Protein AF-A0A7C7KNF6-F1 (afdb_monomer_lite)

Foldseek 3Di:
DDDDDPVVLLVLLLQQQLVQCVVQNPVGRDLVSSCVVVVHDSVSVVVNDVDPVRSNVSSVVVNVVVD

Structure (mmCIF, N/CA/C/O backbone):
data_AF-A0A7C7KNF6-F1
#
_entry.id   AF-A0A7C7KNF6-F1
#
loop_
_atom_site.group_PDB
_atom_site.id
_atom_site.type_symbol
_atom_site.label_atom_id
_atom_site.label_alt_id
_atom_site.label_comp_id
_atom_site.label_asym_id
_atom_site.label_entity_id
_atom_site.label_seq_id
_atom_site.pdbx_PDB_ins_code
_atom_site.Cartn_x
_atom_site.Cartn_y
_atom_site.Cartn_z
_atom_site.occupancy
_atom_site.B_iso_or_equiv
_atom_site.auth_seq_id
_atom_site.auth_comp_id
_atom_site.auth_asym_id
_atom_site.auth_atom_id
_atom_site.pdbx_PDB_model_num
ATOM 1 N N . MET A 1 1 ? 17.049 10.774 -14.028 1.00 51.19 1 MET A N 1
ATOM 2 C CA . MET A 1 1 ? 16.485 10.163 -12.802 1.00 51.19 1 MET A CA 1
ATOM 3 C C . MET A 1 1 ? 17.117 8.794 -12.620 1.00 51.19 1 MET A C 1
ATOM 5 O O . MET A 1 1 ? 17.113 8.025 -13.573 1.00 51.19 1 MET A O 1
ATOM 9 N N . ALA A 1 2 ? 17.714 8.516 -11.459 1.00 68.88 2 ALA A N 1
ATOM 10 C CA . ALA A 1 2 ? 18.338 7.222 -11.183 1.00 68.88 2 ALA A CA 1
ATOM 11 C C . ALA A 1 2 ? 17.283 6.102 -11.194 1.00 68.88 2 ALA A C 1
ATOM 13 O O . ALA A 1 2 ? 16.165 6.283 -10.707 1.00 68.88 2 ALA A O 1
ATOM 14 N N . ARG A 1 3 ? 17.625 4.950 -11.778 1.00 80.31 3 ARG A N 1
ATOM 15 C CA . ARG A 1 3 ? 16.763 3.765 -11.774 1.00 80.31 3 ARG A CA 1
ATOM 16 C C . ARG A 1 3 ? 16.644 3.263 -10.334 1.00 80.31 3 ARG A C 1
ATOM 18 O O . ARG A 1 3 ? 17.643 2.822 -9.778 1.00 80.31 3 ARG A O 1
ATOM 25 N N . LEU A 1 4 ? 15.441 3.306 -9.757 1.00 81.69 4 LEU A N 1
ATOM 26 C CA . LEU A 1 4 ? 15.181 2.689 -8.452 1.00 81.69 4 LEU A CA 1
ATOM 27 C C . LEU A 1 4 ? 15.547 1.202 -8.498 1.00 81.69 4 LEU A C 1
ATOM 29 O O . LEU A 1 4 ? 15.251 0.512 -9.485 1.00 81.69 4 LEU A O 1
ATOM 33 N N . SER A 1 5 ? 16.164 0.701 -7.430 1.00 92.81 5 SER A N 1
ATOM 34 C CA . SER A 1 5 ? 16.327 -0.737 -7.255 1.00 92.81 5 SER A CA 1
ATOM 35 C C . SER A 1 5 ? 14.960 -1.414 -7.123 1.00 92.81 5 SER A C 1
ATOM 37 O O . SER A 1 5 ? 13.937 -0.784 -6.830 1.00 92.81 5 SER A O 1
ATOM 39 N N . ALA A 1 6 ? 14.935 -2.732 -7.321 1.00 91.38 6 ALA A N 1
ATOM 40 C CA . ALA A 1 6 ? 13.718 -3.511 -7.125 1.00 91.38 6 ALA A CA 1
ATOM 41 C C . ALA A 1 6 ? 13.176 -3.374 -5.690 1.00 91.38 6 ALA A C 1
ATOM 43 O O . ALA A 1 6 ? 11.965 -3.291 -5.502 1.00 91.38 6 ALA A O 1
ATOM 44 N N . VAL A 1 7 ? 14.067 -3.281 -4.696 1.00 94.00 7 VAL A N 1
ATOM 45 C CA . VAL A 1 7 ? 13.705 -3.136 -3.280 1.00 94.00 7 VAL A CA 1
ATOM 46 C C . VAL A 1 7 ? 13.053 -1.780 -3.016 1.00 94.00 7 VAL A C 1
ATOM 48 O O . VAL A 1 7 ? 11.975 -1.725 -2.427 1.00 94.00 7 VAL A O 1
ATOM 51 N N . GLU A 1 8 ? 13.649 -0.687 -3.497 1.00 95.00 8 GLU A N 1
ATOM 52 C CA . GLU A 1 8 ? 13.090 0.658 -3.298 1.00 95.00 8 GLU A CA 1
ATOM 53 C C . GLU A 1 8 ? 11.755 0.819 -4.023 1.00 95.00 8 GLU A C 1
ATOM 55 O O . GLU A 1 8 ? 10.817 1.392 -3.469 1.00 95.00 8 GLU A O 1
ATOM 60 N N . ARG A 1 9 ? 11.627 0.258 -5.234 1.00 95.31 9 ARG A N 1
ATOM 61 C CA . ARG A 1 9 ? 10.354 0.276 -5.960 1.00 95.31 9 ARG A CA 1
ATOM 62 C C . ARG A 1 9 ? 9.272 -0.493 -5.210 1.00 95.31 9 ARG A C 1
ATOM 64 O O . ARG A 1 9 ? 8.160 0.013 -5.074 1.00 95.31 9 ARG A O 1
ATOM 71 N N . ARG A 1 10 ? 9.593 -1.687 -4.706 1.00 96.12 10 ARG A N 1
ATOM 72 C CA . ARG A 1 10 ? 8.661 -2.486 -3.906 1.00 96.12 10 ARG A CA 1
ATOM 73 C C . ARG A 1 10 ? 8.222 -1.720 -2.660 1.00 96.12 10 ARG A C 1
ATOM 75 O O . ARG A 1 10 ? 7.026 -1.644 -2.395 1.00 96.12 10 ARG A O 1
ATOM 82 N N . ARG A 1 11 ? 9.161 -1.084 -1.949 1.00 96.38 11 ARG A N 1
ATOM 83 C CA . ARG A 1 11 ? 8.866 -0.247 -0.774 1.00 96.38 11 ARG A CA 1
ATOM 84 C C . ARG A 1 11 ? 7.920 0.903 -1.116 1.00 96.38 11 ARG A C 1
ATOM 86 O O . ARG A 1 11 ? 6.926 1.090 -0.428 1.00 96.38 11 ARG A O 1
ATOM 93 N N . GLN A 1 12 ? 8.189 1.615 -2.209 1.00 96.88 12 GLN A N 1
ATOM 94 C CA . GLN A 1 12 ? 7.363 2.72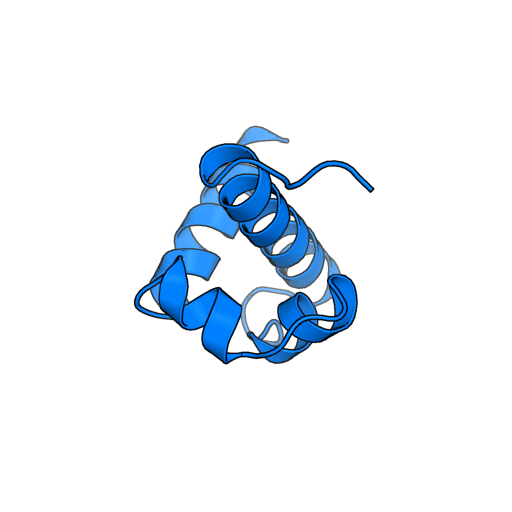9 -2.675 1.00 96.88 12 GLN A CA 1
ATOM 95 C C . GLN A 1 12 ? 5.914 2.299 -2.966 1.00 96.88 12 GLN A C 1
ATOM 97 O O . GLN A 1 12 ? 4.971 3.036 -2.680 1.00 96.88 12 GLN A O 1
ATOM 102 N N . ILE A 1 13 ? 5.729 1.096 -3.520 1.00 97.69 13 ILE A N 1
ATOM 103 C CA . ILE A 1 13 ? 4.403 0.520 -3.770 1.00 97.69 13 ILE A CA 1
ATOM 104 C C . ILE A 1 13 ? 3.667 0.236 -2.457 1.00 97.69 13 ILE A C 1
ATOM 106 O O . ILE A 1 13 ? 2.501 0.614 -2.334 1.00 97.69 13 ILE A O 1
ATOM 110 N N . VAL A 1 14 ? 4.335 -0.384 -1.476 1.00 97.94 14 VAL A N 1
ATOM 111 C CA . VAL A 1 14 ? 3.737 -0.650 -0.155 1.00 97.94 14 VAL A CA 1
ATOM 112 C C . VAL A 1 14 ? 3.370 0.656 0.544 1.00 97.94 14 VAL A C 1
ATOM 114 O O . VAL A 1 14 ? 2.254 0.777 1.030 1.00 97.94 14 VAL A O 1
ATOM 117 N N . GLU A 1 15 ? 4.250 1.659 0.530 1.00 97.94 15 GLU A N 1
ATOM 118 C CA . GLU A 1 15 ? 3.980 2.972 1.129 1.00 97.94 15 GLU A CA 1
ATOM 119 C C . GLU A 1 15 ? 2.751 3.640 0.501 1.00 97.94 15 GLU A C 1
ATOM 121 O O . GLU A 1 15 ? 1.841 4.055 1.215 1.00 97.94 15 GLU A O 1
ATOM 126 N N . ALA A 1 16 ? 2.659 3.676 -0.831 1.00 97.94 16 ALA A N 1
ATOM 127 C CA . ALA A 1 16 ? 1.492 4.236 -1.513 1.00 97.94 16 ALA A CA 1
ATOM 128 C C . ALA A 1 16 ? 0.198 3.450 -1.226 1.00 97.94 16 ALA A C 1
ATOM 130 O O . ALA A 1 16 ? -0.878 4.045 -1.122 1.00 97.94 16 ALA A O 1
ATOM 131 N N . ALA A 1 17 ? 0.284 2.126 -1.073 1.00 97.94 17 ALA A N 1
ATOM 132 C CA . ALA A 1 17 ? -0.845 1.302 -0.653 1.00 97.94 17 ALA A CA 1
ATOM 133 C C . ALA A 1 17 ? -1.257 1.580 0.799 1.00 97.94 17 ALA A C 1
ATOM 135 O O . ALA A 1 17 ? -2.453 1.694 1.067 1.00 97.94 17 ALA A O 1
ATOM 136 N N . THR A 1 18 ? -0.300 1.751 1.714 1.00 98.12 18 THR A N 1
ATOM 137 C CA . THR A 1 18 ? -0.553 2.145 3.107 1.00 98.12 18 THR A CA 1
ATOM 138 C C . THR A 1 18 ? -1.286 3.478 3.165 1.00 98.12 18 THR A C 1
ATOM 140 O O . THR A 1 18 ? -2.345 3.550 3.782 1.00 98.12 18 THR A O 1
ATOM 143 N N . GLU A 1 19 ? -0.816 4.502 2.450 1.00 97.56 19 GLU A N 1
ATOM 144 C CA . GLU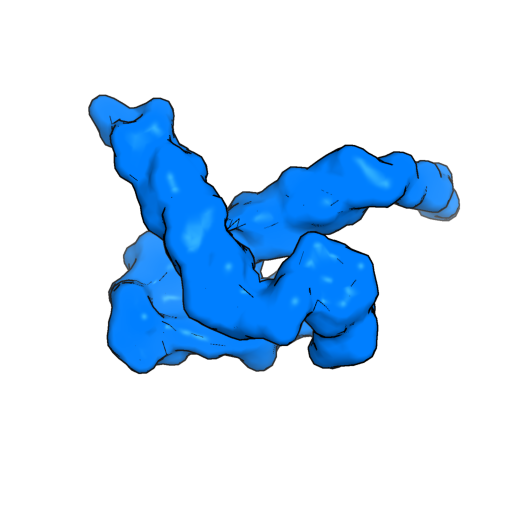 A 1 19 ? -1.495 5.805 2.403 1.00 97.56 19 GLU A CA 1
ATOM 145 C C . GLU A 1 19 ? -2.911 5.703 1.806 1.00 97.56 19 GLU A C 1
ATOM 147 O O . GLU A 1 19 ? -3.855 6.339 2.281 1.00 97.56 19 GLU A O 1
ATOM 152 N N . ALA A 1 20 ? -3.105 4.865 0.780 1.00 97.06 20 ALA A N 1
ATOM 153 C CA . ALA A 1 20 ? -4.431 4.622 0.218 1.00 97.06 20 ALA A CA 1
ATOM 154 C C . ALA A 1 20 ? -5.381 3.966 1.236 1.00 97.06 20 ALA A C 1
ATOM 156 O O . ALA A 1 20 ? -6.537 4.387 1.343 1.00 97.06 20 ALA A O 1
ATOM 157 N N . VAL A 1 21 ? -4.895 2.974 1.990 1.00 96.69 21 VAL A N 1
ATOM 158 C CA . VAL A 1 21 ? -5.650 2.278 3.043 1.00 96.69 21 VAL A CA 1
ATOM 159 C C . VAL A 1 21 ? -5.971 3.211 4.209 1.00 96.69 21 VAL A C 1
ATOM 161 O O . VAL A 1 21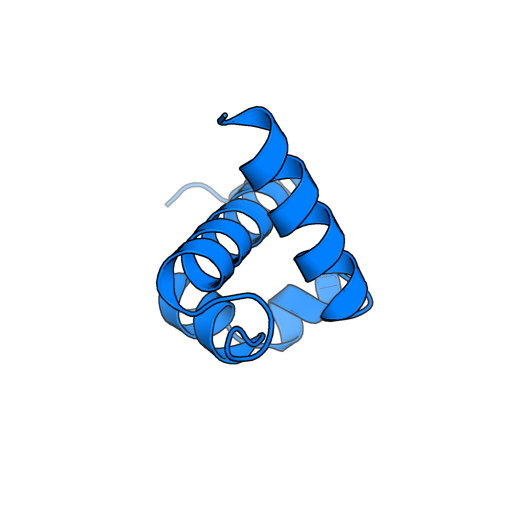 ? -7.124 3.245 4.626 1.00 96.69 21 VAL A O 1
ATOM 164 N N . LEU A 1 22 ? -5.012 4.005 4.689 1.00 95.75 22 LEU A N 1
ATOM 165 C CA . LEU A 1 22 ? -5.226 4.959 5.784 1.00 95.75 22 LEU A CA 1
ATOM 166 C C . LEU A 1 22 ? -6.239 6.046 5.405 1.00 95.75 22 LEU A C 1
ATOM 168 O O . LEU A 1 22 ? -7.099 6.403 6.203 1.00 95.75 22 LEU A O 1
ATOM 172 N N . ARG A 1 23 ? -6.191 6.539 4.163 1.00 95.94 23 ARG A N 1
ATOM 173 C CA . ARG A 1 23 ? -7.081 7.616 3.707 1.00 95.94 23 ARG A CA 1
ATOM 174 C C . ARG A 1 23 ? -8.501 7.152 3.377 1.00 95.94 23 ARG A C 1
ATOM 176 O O . ARG A 1 23 ? -9.442 7.918 3.549 1.00 95.94 23 ARG A O 1
ATOM 183 N N . ARG A 1 24 ? -8.662 5.955 2.802 1.00 95.50 24 ARG A N 1
ATOM 184 C CA . ARG A 1 24 ? -9.958 5.471 2.276 1.00 95.50 24 ARG A CA 1
ATOM 185 C C . ARG A 1 24 ? -10.585 4.356 3.111 1.00 95.50 24 ARG A C 1
ATOM 187 O O . ARG A 1 24 ? -11.759 4.049 2.924 1.00 95.50 24 ARG A O 1
ATOM 194 N N . GLY A 1 25 ? -9.817 3.738 4.000 1.00 94.81 25 GLY A N 1
ATOM 195 C CA . GLY A 1 25 ? -10.192 2.511 4.688 1.00 94.81 25 GLY A CA 1
ATOM 196 C C . GLY A 1 25 ? -10.011 1.256 3.824 1.00 94.81 25 GLY A C 1
ATOM 197 O O . GLY A 1 25 ? -9.932 1.298 2.591 1.00 94.81 25 GLY A O 1
ATOM 198 N N . LEU A 1 26 ? -9.984 0.100 4.491 1.00 91.56 26 LEU A N 1
ATOM 199 C CA . LEU A 1 26 ? -9.668 -1.204 3.889 1.00 91.56 26 LEU A CA 1
ATOM 200 C C . LEU A 1 26 ? -10.627 -1.666 2.788 1.00 91.56 26 LEU A C 1
ATOM 202 O O . LEU A 1 26 ? -10.213 -2.425 1.90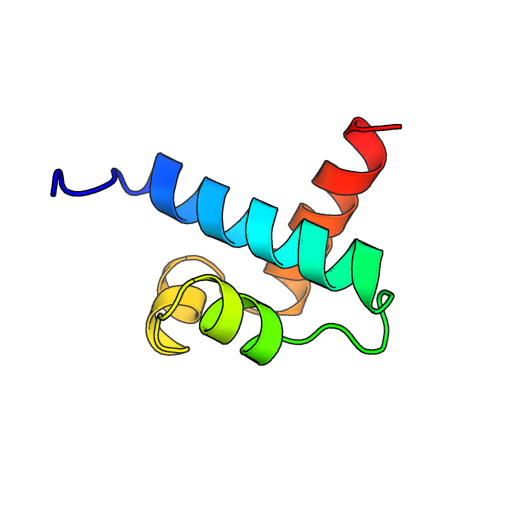8 1.00 91.56 26 LEU A O 1
ATOM 206 N N . ALA A 1 27 ? -11.894 -1.258 2.863 1.00 93.06 27 ALA A N 1
ATOM 207 C CA . ALA A 1 27 ? -12.933 -1.663 1.919 1.00 93.06 27 ALA A CA 1
ATOM 208 C C . ALA A 1 27 ? -12.908 -0.845 0.618 1.00 93.06 27 ALA A C 1
ATOM 210 O O . ALA A 1 27 ? -13.264 -1.366 -0.435 1.00 93.06 27 ALA A O 1
ATOM 211 N N . GLN A 1 28 ? -12.494 0.424 0.683 1.00 96.56 28 GLN A N 1
ATOM 212 C CA . GLN A 1 28 ? -12.555 1.349 -0.456 1.00 96.56 28 GLN A CA 1
ATOM 213 C C . GLN A 1 28 ? -11.213 1.512 -1.177 1.00 96.56 28 GLN A C 1
ATOM 215 O O . GLN A 1 28 ? -11.192 1.924 -2.340 1.00 96.56 28 GLN A O 1
ATOM 220 N N . ALA A 1 29 ? -10.097 1.205 -0.509 1.00 96.81 29 ALA A N 1
ATOM 221 C CA . ALA A 1 29 ? -8.779 1.216 -1.127 1.00 96.81 29 ALA A CA 1
ATOM 222 C C . ALA A 1 29 ? -8.659 0.129 -2.207 1.00 96.81 29 ALA A C 1
ATOM 224 O O . ALA A 1 29 ? -9.039 -1.027 -2.000 1.00 96.81 29 ALA A O 1
ATOM 225 N N . ALA A 1 30 ? -8.090 0.497 -3.354 1.00 96.19 30 ALA A N 1
ATOM 226 C CA . ALA A 1 30 ? -7.893 -0.407 -4.480 1.00 96.19 30 ALA A CA 1
ATOM 227 C C . ALA A 1 30 ? -6.555 -0.163 -5.193 1.00 96.19 30 ALA A C 1
ATOM 229 O O . ALA A 1 30 ? -5.939 0.897 -5.075 1.00 96.19 30 ALA A O 1
ATOM 230 N N . THR A 1 31 ? -6.143 -1.118 -6.032 1.00 96.00 31 THR A N 1
ATOM 231 C CA . THR A 1 31 ? -4.919 -1.033 -6.856 1.00 96.00 31 THR A CA 1
ATOM 232 C C . THR A 1 31 ? -4.834 0.250 -7.682 1.00 96.00 31 THR A C 1
ATOM 234 O O . THR A 1 31 ? -3.756 0.827 -7.802 1.00 96.00 31 THR A O 1
ATOM 237 N N . ARG A 1 32 ? -5.970 0.757 -8.185 1.00 96.38 32 ARG A N 1
ATOM 238 C CA . ARG A 1 32 ? -6.033 2.025 -8.934 1.00 96.38 32 ARG A CA 1
ATOM 239 C C . ARG A 1 32 ? -5.570 3.244 -8.131 1.00 96.38 32 ARG A C 1
ATOM 241 O O . ARG A 1 32 ? -5.122 4.219 -8.724 1.00 96.38 32 ARG A O 1
ATOM 248 N N . ASP A 1 33 ? -5.726 3.228 -6.807 1.00 97.25 33 ASP A N 1
ATOM 249 C CA . ASP A 1 33 ? -5.326 4.346 -5.951 1.00 97.25 33 ASP A CA 1
ATOM 250 C C . ASP A 1 33 ? -3.797 4.403 -5.851 1.00 97.25 33 ASP A C 1
ATOM 252 O O . ASP A 1 33 ? -3.213 5.482 -5.930 1.00 97.25 33 ASP A O 1
ATOM 256 N N . VAL A 1 34 ? -3.158 3.231 -5.796 1.00 97.25 34 VAL A N 1
ATOM 257 C CA . VAL A 1 34 ? -1.699 3.068 -5.784 1.00 97.25 34 VAL A CA 1
ATOM 258 C C . VAL A 1 34 ? -1.094 3.453 -7.131 1.00 97.25 34 VAL A C 1
ATOM 260 O O . VAL A 1 34 ? -0.169 4.259 -7.190 1.00 97.25 34 VAL A O 1
ATOM 263 N N . THR A 1 35 ? -1.642 2.934 -8.234 1.00 96.38 35 THR A N 1
ATOM 264 C CA . THR A 1 35 ? -1.142 3.257 -9.580 1.00 96.38 35 THR A CA 1
ATOM 265 C C . THR A 1 35 ? -1.263 4.745 -9.888 1.00 96.38 35 THR A C 1
ATOM 267 O O . THR A 1 35 ? -0.339 5.328 -10.450 1.00 96.38 35 THR A O 1
ATOM 270 N N . LYS A 1 36 ? -2.373 5.382 -9.481 1.00 96.56 36 LYS A N 1
ATOM 271 C CA . LYS A 1 36 ? -2.564 6.832 -9.623 1.00 96.56 36 LYS A CA 1
ATOM 272 C C . LYS A 1 36 ? -1.584 7.626 -8.767 1.00 96.56 36 LYS A C 1
ATOM 274 O O . LYS A 1 36 ? -1.025 8.593 -9.266 1.00 96.56 36 LYS A O 1
ATOM 279 N N . ALA A 1 37 ? -1.358 7.218 -7.517 1.00 96.62 37 ALA A N 1
ATOM 280 C CA . ALA A 1 37 ? -0.416 7.895 -6.625 1.00 96.62 37 ALA A CA 1
ATOM 281 C C . ALA A 1 37 ? 1.028 7.851 -7.150 1.00 96.62 37 ALA A C 1
ATOM 283 O O . ALA A 1 37 ? 1.778 8.804 -6.966 1.00 96.62 37 ALA A O 1
ATOM 284 N N . LEU A 1 38 ? 1.407 6.761 -7.821 1.00 95.81 38 LEU A N 1
ATOM 285 C CA . LEU A 1 38 ? 2.762 6.565 -8.336 1.00 95.81 38 LEU A CA 1
ATOM 286 C C . LEU A 1 38 ? 2.939 6.963 -9.807 1.00 95.81 38 LEU A C 1
ATOM 288 O O . LEU A 1 38 ? 4.069 6.981 -10.290 1.00 95.81 38 LEU A O 1
ATOM 292 N N . GLY A 1 39 ? 1.853 7.251 -10.530 1.00 95.69 39 GLY A N 1
ATOM 293 C CA . GLY A 1 39 ? 1.898 7.516 -11.971 1.00 95.69 39 GLY A CA 1
ATOM 294 C C . GLY A 1 39 ? 2.368 6.308 -12.792 1.00 95.69 39 GLY A C 1
ATOM 295 O O . GLY A 1 39 ? 3.060 6.474 -13.792 1.00 95.69 39 GLY A O 1
ATOM 296 N N . VAL A 1 40 ? 2.034 5.088 -12.359 1.00 93.12 40 VAL A N 1
ATOM 297 C CA . VAL A 1 40 ? 2.476 3.828 -12.991 1.00 93.12 40 VAL A CA 1
ATOM 298 C C . VAL A 1 40 ? 1.295 3.011 -13.507 1.00 93.12 40 VAL A C 1
ATOM 300 O O . VAL A 1 40 ? 0.162 3.199 -13.077 1.00 93.12 40 VAL A O 1
ATOM 303 N N . GLY A 1 41 ? 1.551 2.070 -14.417 1.00 92.88 41 GLY A N 1
ATOM 304 C CA . GLY A 1 41 ? 0.541 1.114 -14.882 1.00 92.88 41 GLY A CA 1
ATOM 305 C C . GLY A 1 41 ? 0.300 -0.038 -13.898 1.00 92.88 41 GLY A C 1
ATOM 306 O O . GLY A 1 41 ? 1.168 -0.382 -13.095 1.00 92.88 41 GLY A O 1
ATOM 307 N N . SER A 1 42 ? -0.859 -0.695 -14.007 1.00 90.69 42 SER A N 1
ATOM 308 C CA . SER A 1 42 ? -1.212 -1.881 -13.204 1.00 90.69 42 SER A CA 1
ATOM 309 C C . SER A 1 42 ? -0.248 -3.054 -13.404 1.00 90.69 42 SER A C 1
ATOM 311 O O . SER A 1 42 ? 0.011 -3.791 -12.456 1.00 90.69 42 SER A O 1
ATOM 313 N N . GLY A 1 43 ? 0.345 -3.192 -14.595 1.00 94.19 43 GLY A N 1
ATOM 314 C CA . GLY A 1 43 ? 1.358 -4.214 -14.879 1.00 94.19 43 GLY A CA 1
ATOM 315 C C . GLY A 1 43 ? 2.578 -4.131 -13.957 1.00 94.19 43 GLY A C 1
ATOM 316 O O . GLY A 1 43 ? 3.146 -5.161 -13.607 1.00 94.19 43 GLY A O 1
ATOM 317 N N . LEU A 1 44 ? 2.936 -2.929 -13.482 1.00 92.06 44 LEU A N 1
ATOM 318 C CA . LEU A 1 44 ? 4.024 -2.780 -12.518 1.00 92.06 44 LEU A CA 1
ATOM 319 C C . LEU A 1 44 ? 3.651 -3.382 -11.161 1.00 92.06 44 LEU A C 1
ATOM 321 O O . LEU A 1 44 ? 4.480 -4.037 -10.546 1.00 92.06 44 LEU A O 1
ATOM 325 N N . LEU A 1 45 ? 2.410 -3.202 -10.699 1.00 94.50 45 LEU A N 1
ATOM 326 C CA . LEU A 1 45 ? 1.967 -3.816 -9.445 1.00 94.50 45 LEU A CA 1
ATOM 327 C C . LEU A 1 45 ? 1.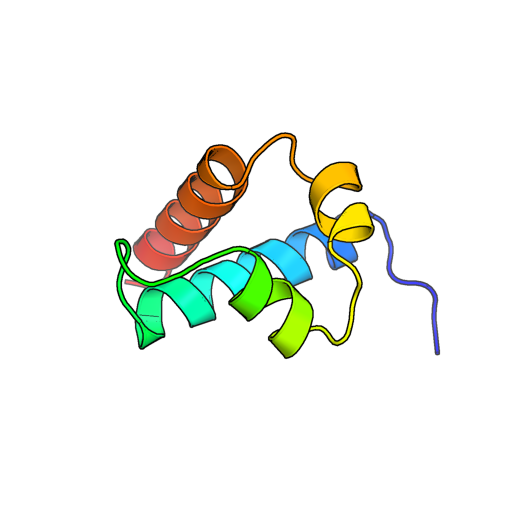999 -5.341 -9.542 1.00 94.50 45 LEU A C 1
ATOM 329 O O . LEU A 1 45 ? 2.543 -5.974 -8.647 1.00 94.50 45 LEU A O 1
ATOM 333 N N . HIS A 1 46 ? 1.506 -5.904 -10.649 1.00 93.56 46 HIS A N 1
ATOM 334 C CA . HIS A 1 46 ? 1.532 -7.351 -10.893 1.00 93.56 46 HIS A CA 1
ATOM 335 C C . HIS A 1 46 ? 2.947 -7.936 -10.987 1.00 93.56 46 HIS A C 1
ATOM 337 O O . HIS A 1 46 ? 3.141 -9.115 -10.713 1.00 93.56 46 HIS A O 1
ATOM 343 N N . HIS A 1 47 ? 3.943 -7.125 -11.352 1.00 95.06 47 HIS A N 1
ATOM 344 C CA . HIS A 1 47 ? 5.341 -7.547 -11.344 1.00 95.06 47 HIS A CA 1
ATOM 345 C C . HIS A 1 47 ? 5.904 -7.717 -9.921 1.00 95.06 47 HIS A C 1
ATOM 347 O O . HIS A 1 47 ? 6.750 -8.580 -9.706 1.00 95.06 47 HIS A O 1
ATOM 353 N N . TYR A 1 48 ? 5.450 -6.907 -8.957 1.00 96.31 48 TYR A N 1
ATOM 354 C CA . TYR A 1 48 ? 5.957 -6.929 -7.577 1.00 96.31 48 TYR A CA 1
ATOM 355 C C . TYR A 1 48 ? 5.071 -7.692 -6.589 1.00 96.31 48 TYR A C 1
ATOM 357 O O . TYR A 1 48 ? 5.574 -8.124 -5.555 1.00 96.31 48 TYR A O 1
ATOM 365 N N . PHE A 1 49 ? 3.779 -7.821 -6.886 1.00 96.50 49 PHE A N 1
ATOM 366 C CA . PHE A 1 49 ? 2.777 -8.442 -6.027 1.00 96.50 49 PHE A CA 1
ATOM 367 C C . PHE A 1 49 ? 1.848 -9.304 -6.879 1.00 96.50 49 PHE A C 1
ATOM 369 O O . PHE A 1 49 ? 1.311 -8.849 -7.891 1.00 96.50 49 PHE A O 1
ATOM 376 N N . ALA A 1 50 ? 1.602 -10.535 -6.445 1.00 95.06 50 ALA A N 1
ATOM 377 C CA . ALA A 1 50 ? 0.719 -11.470 -7.129 1.00 95.06 50 ALA A CA 1
ATOM 378 C C . ALA A 1 50 ? -0.749 -11.020 -7.074 1.00 95.06 50 ALA A C 1
ATOM 380 O O . ALA A 1 50 ? -1.533 -11.323 -7.974 1.00 95.06 50 ALA A O 1
ATOM 381 N N . SER A 1 51 ? -1.145 -10.283 -6.029 1.00 96.19 51 SER A N 1
ATOM 382 C CA . SER A 1 51 ? -2.523 -9.813 -5.875 1.00 96.19 51 SER A CA 1
ATOM 383 C C . SER A 1 51 ? -2.654 -8.524 -5.064 1.00 96.19 51 SER A C 1
ATOM 385 O O . SER A 1 51 ? -1.773 -8.137 -4.297 1.00 96.19 51 SER A O 1
ATOM 387 N N . TRP A 1 52 ? -3.824 -7.884 -5.172 1.00 95.00 52 TRP A N 1
ATOM 388 C CA . TRP A 1 52 ? -4.197 -6.787 -4.275 1.00 95.00 52 TRP A CA 1
ATOM 389 C C . TRP A 1 52 ? -4.234 -7.227 -2.807 1.00 95.00 52 TRP A C 1
ATOM 391 O O . TRP A 1 52 ? -3.873 -6.446 -1.935 1.00 95.00 52 TRP A O 1
ATOM 401 N N . ALA A 1 53 ? -4.649 -8.466 -2.526 1.00 96.44 53 ALA A N 1
ATOM 402 C CA . ALA A 1 53 ? -4.723 -8.982 -1.163 1.00 96.44 53 ALA A CA 1
ATOM 403 C C . ALA A 1 53 ? -3.334 -9.062 -0.509 1.00 96.44 53 ALA A C 1
ATOM 405 O O . ALA A 1 53 ? -3.192 -8.650 0.640 1.00 96.44 53 ALA A O 1
ATOM 406 N N . GLU A 1 54 ? -2.321 -9.512 -1.255 1.00 97.06 54 GLU A N 1
ATOM 407 C CA . GLU A 1 54 ? -0.920 -9.544 -0.813 1.00 97.06 54 GLU A CA 1
ATOM 408 C C . GLU A 1 54 ? -0.402 -8.133 -0.505 1.00 97.06 54 GLU A C 1
ATOM 410 O O . GLU A 1 54 ? 0.038 -7.861 0.612 1.00 97.06 54 GLU A O 1
ATOM 415 N N . LEU A 1 55 ? -0.543 -7.204 -1.458 1.00 97.31 55 LEU A N 1
ATOM 416 C CA . LEU A 1 55 ? -0.118 -5.815 -1.268 1.00 97.31 55 LEU A CA 1
ATOM 417 C C . LEU A 1 55 ? -0.845 -5.154 -0.087 1.00 97.31 55 LEU A C 1
ATOM 419 O O . LEU A 1 55 ? -0.232 -4.455 0.717 1.00 97.31 55 LEU A O 1
ATOM 423 N N . ARG A 1 56 ? -2.155 -5.384 0.048 1.00 96.69 56 ARG A N 1
ATOM 424 C CA . ARG A 1 56 ? -2.955 -4.820 1.140 1.00 96.69 56 ARG A CA 1
ATOM 425 C C . ARG A 1 56 ? -2.546 -5.394 2.494 1.00 96.69 56 ARG A C 1
ATOM 427 O O . ARG A 1 56 ? -2.525 -4.646 3.466 1.00 96.69 56 ARG A O 1
ATOM 434 N N . ALA A 1 57 ? -2.213 -6.682 2.572 1.00 96.94 57 ALA A N 1
ATOM 435 C CA . ALA A 1 57 ? -1.717 -7.284 3.805 1.00 96.94 57 ALA A CA 1
ATOM 436 C C . ALA A 1 57 ? -0.418 -6.604 4.260 1.00 96.94 57 ALA A C 1
ATOM 438 O O . ALA A 1 57 ? -0.317 -6.198 5.415 1.00 96.94 57 ALA A O 1
ATOM 439 N N . GLU A 1 58 ? 0.537 -6.387 3.352 1.00 97.69 58 GLU A N 1
ATOM 440 C CA . GLU A 1 58 ? 1.766 -5.658 3.684 1.00 97.69 58 GLU A CA 1
ATOM 441 C C . GLU A 1 58 ? 1.522 -4.197 4.044 1.00 97.69 58 GLU A C 1
ATOM 443 O O . GLU A 1 58 ? 2.124 -3.690 4.990 1.00 97.69 58 GLU A O 1
ATOM 448 N N . ALA A 1 59 ? 0.607 -3.533 3.341 1.00 97.19 59 ALA A N 1
ATOM 449 C CA . ALA A 1 59 ? 0.236 -2.157 3.632 1.00 97.19 59 ALA A CA 1
ATOM 450 C C . ALA A 1 59 ? -0.333 -2.000 5.052 1.00 97.19 59 ALA A C 1
ATOM 452 O O . ALA A 1 59 ? 0.014 -1.044 5.749 1.00 97.19 59 ALA A O 1
ATOM 453 N N . VAL A 1 60 ? -1.167 -2.950 5.492 1.00 96.50 60 VAL A N 1
ATOM 454 C CA . VAL A 1 60 ? -1.721 -3.003 6.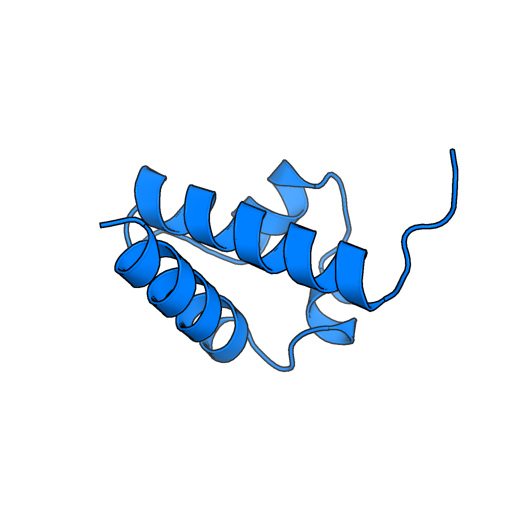856 1.00 96.50 60 VAL A CA 1
ATOM 455 C C . VAL A 1 60 ? -0.640 -3.300 7.882 1.00 96.50 60 VAL A C 1
ATOM 457 O O . VAL A 1 60 ? -0.582 -2.633 8.907 1.00 96.50 60 VAL A O 1
ATOM 460 N N . GLN A 1 61 ? 0.246 -4.257 7.602 1.00 96.62 61 GLN A N 1
ATOM 461 C CA . GLN A 1 61 ? 1.376 -4.561 8.482 1.00 96.62 61 GLN A CA 1
ATOM 462 C C . GLN A 1 61 ? 2.308 -3.356 8.648 1.00 96.62 61 GLN A C 1
ATOM 464 O O . GLN A 1 61 ? 2.848 -3.135 9.726 1.00 96.62 61 GLN A O 1
ATOM 469 N N . LEU A 1 62 ? 2.511 -2.560 7.595 1.00 96.12 62 LEU A N 1
ATOM 470 C CA . LEU A 1 62 ? 3.268 -1.316 7.691 1.00 96.12 62 LEU A CA 1
ATOM 471 C C . LEU A 1 62 ? 2.512 -0.248 8.491 1.00 96.12 62 LEU A C 1
ATOM 473 O O . LEU A 1 62 ? 3.134 0.415 9.314 1.00 96.12 62 LEU A O 1
ATOM 477 N N . ALA A 1 63 ? 1.199 -0.101 8.282 1.00 94.06 63 ALA A N 1
ATOM 478 C CA . ALA A 1 63 ? 0.367 0.832 9.045 1.00 94.06 63 ALA A CA 1
ATOM 479 C C . ALA A 1 63 ? 0.411 0.524 10.550 1.00 94.06 63 ALA A C 1
ATOM 481 O O . ALA A 1 63 ? 0.708 1.409 11.340 1.00 94.06 63 ALA A O 1
ATOM 482 N N . ALA A 1 64 ? 0.230 -0.744 10.922 1.00 93.69 64 ALA A N 1
ATOM 483 C CA . ALA A 1 64 ? 0.223 -1.200 12.312 1.00 93.69 64 ALA A CA 1
ATOM 484 C C . ALA A 1 64 ? 1.571 -1.032 13.037 1.00 93.69 64 ALA A C 1
ATOM 486 O O . ALA A 1 64 ? 1.607 -1.053 14.257 1.00 93.69 64 ALA A O 1
ATOM 487 N N . ARG A 1 65 ? 2.688 -0.891 12.307 1.00 92.50 65 ARG A N 1
ATOM 488 C CA . ARG A 1 65 ? 4.019 -0.614 12.886 1.00 92.50 65 ARG A CA 1
ATOM 489 C C . ARG A 1 65 ? 4.303 0.877 13.079 1.00 92.50 65 ARG A C 1
ATOM 491 O O . ARG A 1 65 ? 5.338 1.213 13.646 1.00 92.50 65 ARG A O 1
ATOM 498 N N . ARG A 1 66 ? 3.478 1.757 12.501 1.00 80.31 66 ARG A N 1
ATOM 499 C CA . ARG A 1 66 ? 3.602 3.217 12.646 1.00 80.31 66 ARG A CA 1
ATOM 500 C C . ARG A 1 66 ? 2.851 3.748 13.874 1.00 80.31 66 ARG A C 1
ATOM 502 O O . ARG A 1 66 ? 3.053 4.911 14.211 1.00 80.31 66 ARG A O 1
ATOM 509 N N . GLU A 1 67 ? 2.007 2.918 14.482 1.00 56.41 67 GLU A N 1
ATOM 510 C CA . GLU A 1 67 ? 1.295 3.154 15.748 1.00 56.41 67 GLU A CA 1
ATOM 511 C C . GLU A 1 67 ? 2.089 2.574 16.926 1.00 56.41 67 GLU A C 1
ATOM 513 O O . GLU A 1 67 ? 2.056 3.202 18.008 1.00 56.41 67 GLU A O 1
#

pLDDT: mean 93.34, std 8.41, range [51.19, 98.12]

Sequence (67 aa):
MARLSAVERRRQIVEAATEAVLRRGLAQAATRDVTKALGVGSGLLHHYFASWAELRAEAVQLAARRE

Radius of gyration: 11.33 Å; chains: 1; bounding box: 31×22×31 Å

Secondary structure (DSSP, 8-state):
-----HHHHHHHHHHHHHHHHHHH-TTT--HHHHHHHHT--HHHHHHH-S-HHHHHHHHHHHHHT--